Protein AF-A0AAW7N568-F1 (afdb_monomer)

Structure (mmCIF, N/CA/C/O backbone):
data_AF-A0AAW7N568-F1
#
_entry.id   AF-A0AAW7N568-F1
#
loop_
_atom_site.group_PDB
_atom_site.id
_atom_site.type_symbol
_atom_site.label_atom_id
_atom_site.label_alt_id
_atom_site.label_comp_id
_atom_site.label_asym_id
_atom_site.label_entity_id
_atom_site.label_seq_id
_atom_site.pdbx_PDB_ins_code
_atom_site.Cartn_x
_atom_site.Cartn_y
_atom_site.Cartn_z
_atom_site.occupancy
_atom_site.B_iso_or_equiv
_atom_site.auth_seq_id
_atom_site.auth_comp_id
_atom_site.auth_asym_id
_atom_site.auth_atom_id
_atom_site.pdbx_PDB_model_num
ATOM 1 N N . MET A 1 1 ? -16.378 2.792 1.546 1.00 80.19 1 MET A N 1
ATOM 2 C CA . MET A 1 1 ? -15.004 2.492 1.129 1.00 80.19 1 MET A CA 1
ATOM 3 C C . MET A 1 1 ? -14.632 3.566 0.135 1.00 80.19 1 MET A C 1
ATOM 5 O O . MET A 1 1 ? -15.288 3.639 -0.898 1.00 80.19 1 MET A O 1
ATOM 9 N N . GLU A 1 2 ? -13.689 4.431 0.499 1.00 90.94 2 GLU A N 1
ATOM 10 C CA . GLU A 1 2 ? -13.327 5.630 -0.280 1.00 90.94 2 GLU A CA 1
ATOM 11 C C . GLU A 1 2 ? -12.416 5.303 -1.473 1.00 90.94 2 GLU A C 1
ATOM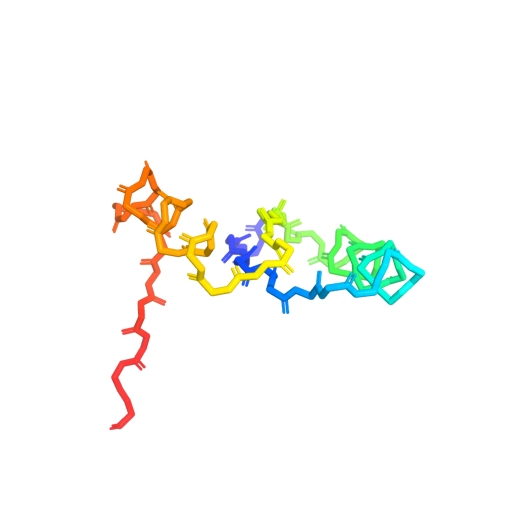 13 O O . GLU A 1 2 ? -12.433 5.992 -2.490 1.00 90.94 2 GLU A O 1
ATOM 18 N N . GLY A 1 3 ? -11.652 4.213 -1.385 1.00 92.94 3 GLY A N 1
ATOM 19 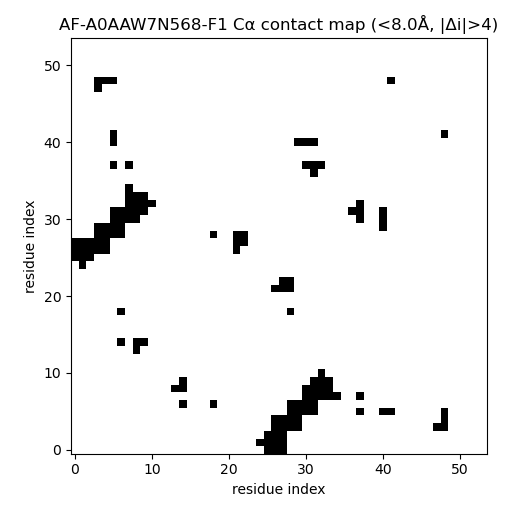C CA . GLY A 1 3 ? -10.795 3.733 -2.463 1.00 92.94 3 GLY A CA 1
ATOM 20 C C . GLY A 1 3 ? -9.722 2.774 -1.962 1.00 92.94 3 GLY A C 1
ATOM 21 O O . GLY A 1 3 ? -9.717 2.383 -0.790 1.00 92.94 3 GLY A O 1
ATOM 22 N N . ILE A 1 4 ? -8.808 2.420 -2.864 1.00 95.25 4 ILE A N 1
ATOM 23 C CA . ILE A 1 4 ? -7.618 1.620 -2.574 1.00 95.25 4 ILE A CA 1
ATOM 24 C C . ILE A 1 4 ? -6.395 2.535 -2.601 1.00 95.25 4 ILE A C 1
ATOM 26 O O . ILE A 1 4 ? -6.225 3.326 -3.528 1.00 95.25 4 ILE A O 1
ATOM 30 N N . ILE A 1 5 ? -5.538 2.410 -1.590 1.00 96.62 5 ILE A N 1
ATOM 31 C CA . ILE A 1 5 ? -4.241 3.082 -1.511 1.00 96.62 5 ILE A CA 1
ATOM 32 C C . ILE A 1 5 ? -3.154 2.011 -1.443 1.00 96.62 5 ILE A C 1
ATOM 34 O O . ILE A 1 5 ? -3.172 1.163 -0.552 1.00 96.62 5 ILE A O 1
ATOM 38 N N . LEU A 1 6 ? -2.192 2.072 -2.365 1.00 97.38 6 LEU A N 1
ATOM 39 C CA . LEU A 1 6 ? -0.934 1.338 -2.260 1.00 97.38 6 LEU A CA 1
ATOM 40 C C . LEU A 1 6 ? 0.063 2.177 -1.458 1.00 97.38 6 LEU A C 1
ATOM 42 O O . LEU A 1 6 ? 0.560 3.192 -1.945 1.00 97.38 6 LEU A O 1
ATOM 46 N N . LEU A 1 7 ? 0.335 1.758 -0.226 1.00 97.44 7 LEU A N 1
ATOM 47 C CA . LEU A 1 7 ? 1.270 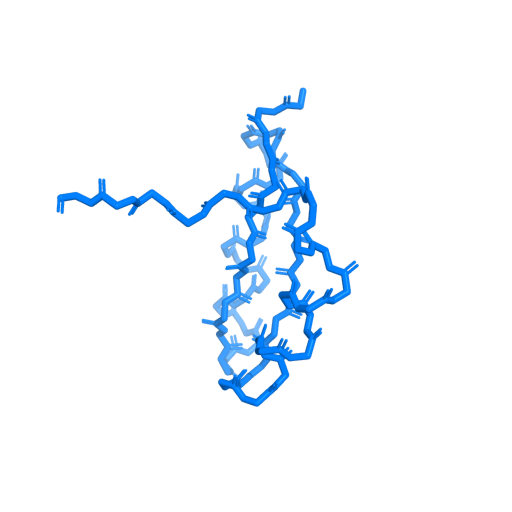2.412 0.680 1.00 97.44 7 LEU A CA 1
ATOM 48 C C . LEU A 1 7 ? 2.643 1.738 0.585 1.00 97.44 7 LEU A C 1
ATOM 50 O O . LEU A 1 7 ? 2.783 0.560 0.916 1.00 97.44 7 LEU A O 1
ATOM 54 N N . VAL A 1 8 ? 3.644 2.499 0.137 1.00 97.56 8 VAL A N 1
ATOM 55 C CA . VAL A 1 8 ? 5.040 2.055 0.026 1.00 97.56 8 VAL A CA 1
ATOM 56 C C . VAL A 1 8 ? 5.850 2.678 1.158 1.00 97.56 8 VAL A C 1
ATOM 58 O O . VAL A 1 8 ? 6.068 3.886 1.146 1.00 97.56 8 VAL A O 1
ATOM 61 N N . GLU A 1 9 ? 6.262 1.873 2.133 1.00 98.00 9 GLU A N 1
ATOM 62 C CA . GLU A 1 9 ? 6.929 2.332 3.357 1.00 98.00 9 GLU A CA 1
ATOM 63 C C . GLU A 1 9 ? 7.808 1.210 3.933 1.00 98.00 9 GLU A C 1
ATOM 65 O O . GLU A 1 9 ? 7.320 0.106 4.195 1.00 98.00 9 GLU A O 1
ATOM 70 N 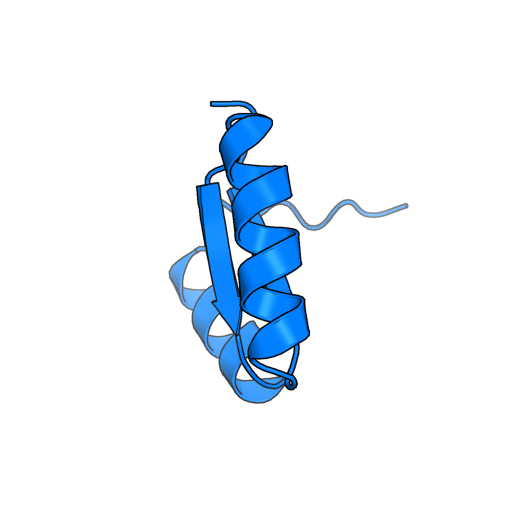N . ASP A 1 10 ? 9.104 1.470 4.117 1.00 96.94 10 ASP A N 1
ATOM 71 C CA . ASP A 1 10 ? 10.082 0.478 4.578 1.00 96.94 10 ASP A CA 1
ATOM 72 C C . ASP A 1 10 ? 10.167 0.390 6.112 1.00 96.94 10 ASP A C 1
ATOM 74 O O . ASP A 1 10 ? 10.553 -0.654 6.661 1.00 96.94 10 ASP A O 1
ATOM 78 N N . GLU A 1 11 ? 9.729 1.427 6.833 1.00 97.94 11 GLU A N 1
ATOM 79 C CA . GLU A 1 11 ? 9.700 1.443 8.292 1.00 97.94 11 GLU A CA 1
ATOM 80 C C . GLU A 1 11 ? 8.357 0.941 8.861 1.00 97.94 11 GLU A C 1
ATOM 82 O O . GLU A 1 11 ? 7.316 1.598 8.807 1.00 97.94 11 GLU A O 1
ATOM 87 N N . ARG A 1 12 ? 8.372 -0.231 9.516 1.00 94.69 12 ARG A N 1
ATOM 88 C CA . ARG A 1 12 ? 7.150 -0.884 10.043 1.00 94.69 12 ARG A C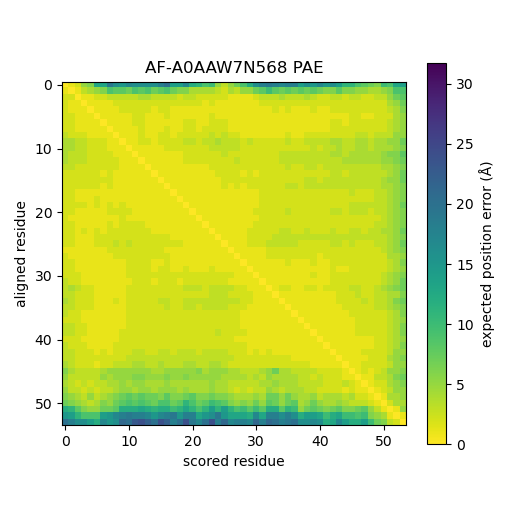A 1
ATOM 89 C C . ARG A 1 12 ? 6.322 -0.020 11.002 1.00 94.69 12 ARG A C 1
ATOM 91 O O . ARG A 1 12 ? 5.097 -0.137 11.012 1.00 94.69 12 ARG A O 1
ATOM 98 N N . SER A 1 13 ? 6.965 0.791 11.840 1.00 96.56 13 SER A N 1
ATOM 99 C CA . SER A 1 13 ? 6.284 1.685 12.790 1.00 96.56 13 SER A CA 1
ATOM 100 C C . SER A 1 13 ? 5.466 2.750 12.066 1.00 96.56 13 SER A C 1
ATOM 102 O O . SER A 1 13 ? 4.320 3.014 12.445 1.00 96.56 13 SER A O 1
ATOM 104 N N . ILE A 1 14 ? 6.034 3.320 11.003 1.00 97.12 14 ILE A N 1
ATOM 105 C CA . ILE A 1 14 ? 5.376 4.321 10.164 1.00 97.12 14 ILE A CA 1
ATOM 106 C C . ILE A 1 14 ? 4.246 3.661 9.375 1.00 97.12 14 ILE A C 1
ATOM 108 O O . ILE A 1 14 ? 3.107 4.123 9.454 1.00 97.12 14 ILE A O 1
ATOM 112 N N . LEU A 1 15 ? 4.515 2.518 8.733 1.00 96.75 15 LEU A N 1
ATOM 113 C CA . LEU A 1 15 ? 3.520 1.746 7.983 1.00 96.75 15 LEU A CA 1
ATOM 114 C C . LEU A 1 15 ? 2.274 1.444 8.829 1.00 96.75 15 LEU A C 1
ATOM 116 O O . LEU A 1 15 ? 1.150 1.700 8.402 1.00 96.75 15 LEU A O 1
ATOM 120 N N . SER A 1 16 ? 2.464 0.940 10.053 1.00 96.69 16 SER A N 1
ATOM 121 C CA . SER A 1 16 ? 1.353 0.614 10.957 1.00 96.69 16 SER A CA 1
ATOM 122 C C . SER A 1 16 ? 0.551 1.848 11.374 1.00 96.69 16 SER A C 1
ATOM 124 O O . SER A 1 16 ? -0.670 1.757 11.533 1.00 96.69 16 SER A O 1
ATOM 126 N N . SER A 1 17 ? 1.223 2.983 11.575 1.00 97.88 17 SER A N 1
ATOM 127 C CA . SER A 1 17 ? 0.578 4.234 11.986 1.00 97.88 17 SER A CA 1
ATOM 128 C C . SER A 1 17 ? -0.272 4.798 10.845 1.00 97.88 17 SER A C 1
ATOM 130 O O . SER A 1 17 ? -1.471 5.007 11.025 1.00 97.88 17 SER A O 1
ATOM 132 N N . LEU A 1 18 ? 0.310 4.924 9.647 1.00 98.06 18 LEU A N 1
ATOM 133 C CA . LEU A 1 18 ? -0.376 5.413 8.446 1.00 98.06 18 LEU A CA 1
ATOM 134 C C . LEU A 1 18 ? -1.530 4.501 8.030 1.00 98.06 18 LEU A C 1
ATOM 136 O O . LEU A 1 18 ? -2.621 4.976 7.728 1.00 98.06 18 LEU A O 1
ATOM 140 N N . LYS A 1 19 ? -1.327 3.179 8.062 1.00 97.81 19 LYS A N 1
ATOM 141 C CA . LYS A 1 19 ? -2.390 2.216 7.761 1.00 97.81 19 LYS A CA 1
ATOM 142 C C . LYS A 1 19 ? -3.590 2.396 8.688 1.00 97.81 19 LYS A C 1
ATOM 144 O O . LYS A 1 19 ? -4.719 2.371 8.212 1.00 97.81 19 LYS A O 1
ATOM 149 N N . THR A 1 20 ? -3.353 2.578 9.988 1.00 98.12 20 THR A N 1
ATOM 150 C CA . THR A 1 20 ? -4.431 2.770 10.970 1.00 98.12 20 THR A CA 1
ATOM 151 C C . THR A 1 20 ? -5.249 4.021 10.652 1.00 98.12 20 THR A C 1
ATOM 153 O O . THR A 1 20 ? -6.476 3.961 10.662 1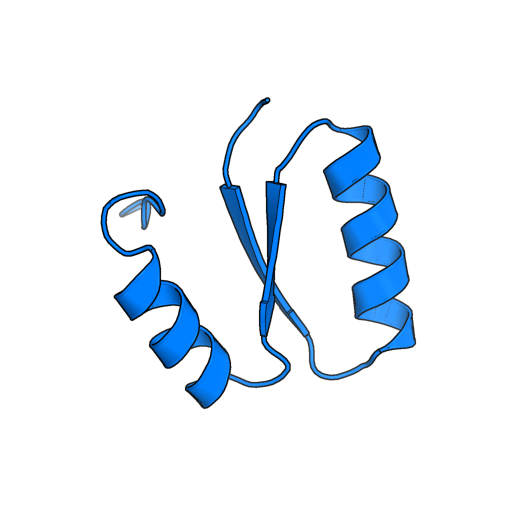.00 98.12 20 THR A O 1
ATOM 156 N N . GLU A 1 21 ? -4.583 5.129 10.324 1.00 98.19 21 GLU A N 1
ATOM 157 C CA . GLU A 1 21 ? -5.237 6.390 9.958 1.00 98.19 21 GLU A CA 1
ATOM 158 C C . GLU A 1 21 ? -6.035 6.262 8.651 1.00 98.19 21 GLU A C 1
ATOM 160 O O . GLU A 1 21 ? -7.222 6.572 8.613 1.00 98.19 21 GLU A O 1
ATOM 165 N N . LEU A 1 22 ? -5.443 5.695 7.598 1.00 98.12 22 LEU A N 1
ATOM 166 C CA . LEU A 1 22 ? -6.124 5.500 6.312 1.00 98.12 22 LEU A CA 1
ATOM 167 C C . LEU A 1 22 ? -7.323 4.543 6.417 1.00 98.12 22 LEU A C 1
ATOM 169 O O . LEU A 1 22 ? -8.357 4.760 5.786 1.00 98.12 22 LEU A O 1
ATOM 173 N N . GLN A 1 23 ? -7.213 3.488 7.226 1.00 97.75 23 GLN A N 1
ATOM 174 C CA . GLN A 1 23 ? -8.326 2.570 7.471 1.00 97.75 23 GLN A CA 1
ATOM 175 C C . GLN A 1 23 ? -9.437 3.215 8.307 1.00 97.75 23 GLN A C 1
ATOM 177 O O . GLN A 1 23 ? -10.610 2.915 8.079 1.00 97.75 23 GLN A O 1
ATOM 182 N N . PHE A 1 24 ? -9.094 4.114 9.239 1.00 97.94 24 PHE A N 1
ATOM 183 C CA . PHE A 1 24 ? -10.075 4.928 9.962 1.00 97.94 24 PHE A CA 1
ATOM 184 C C . PHE A 1 24 ? -10.873 5.824 8.999 1.00 97.94 24 PHE A C 1
ATOM 186 O O . PHE A 1 24 ? -12.093 5.915 9.120 1.00 97.94 24 PHE A O 1
ATOM 193 N N . GLU A 1 25 ? -10.211 6.360 7.971 1.00 97.50 25 GLU A N 1
ATOM 194 C CA . GLU A 1 25 ? -10.824 7.101 6.857 1.00 97.50 25 GLU A CA 1
ATOM 195 C C . GLU A 1 25 ? -11.486 6.195 5.790 1.00 97.50 25 GLU A C 1
ATOM 197 O O . GLU A 1 25 ? -11.847 6.649 4.706 1.00 97.50 25 GLU A O 1
ATOM 202 N N . ASN A 1 26 ? -11.698 4.904 6.087 1.00 97.25 26 ASN A N 1
ATOM 203 C CA . ASN A 1 26 ? -12.431 3.947 5.246 1.00 97.25 26 ASN A CA 1
ATOM 204 C C . ASN A 1 26 ? -11.774 3.641 3.878 1.00 97.25 26 ASN A C 1
ATOM 206 O O . ASN A 1 26 ? -12.472 3.274 2.920 1.00 97.25 26 ASN A O 1
ATOM 210 N N . TYR A 1 27 ? -10.443 3.751 3.785 1.00 97.44 27 TYR A N 1
ATOM 211 C CA . TYR A 1 27 ? -9.651 3.243 2.659 1.00 97.44 27 TYR A CA 1
ATOM 212 C C . TYR A 1 27 ? -9.244 1.779 2.860 1.00 97.44 27 TYR A C 1
ATOM 214 O O . TYR A 1 27 ? -8.943 1.331 3.970 1.00 97.44 27 TYR A O 1
ATOM 222 N N . GLN A 1 28 ? -9.155 1.034 1.758 1.00 96.25 28 GLN A N 1
ATOM 223 C CA . GLN A 1 28 ? -8.417 -0.225 1.717 1.00 96.25 28 GLN A CA 1
ATOM 224 C C . GLN A 1 28 ? -6.936 0.084 1.483 1.00 96.25 28 GLN A C 1
ATOM 226 O O . GLN A 1 28 ? -6.587 0.799 0.547 1.00 96.25 28 GLN A O 1
ATOM 231 N N . VAL A 1 29 ? -6.062 -0.473 2.319 1.00 97.12 29 VAL A N 1
ATOM 232 C C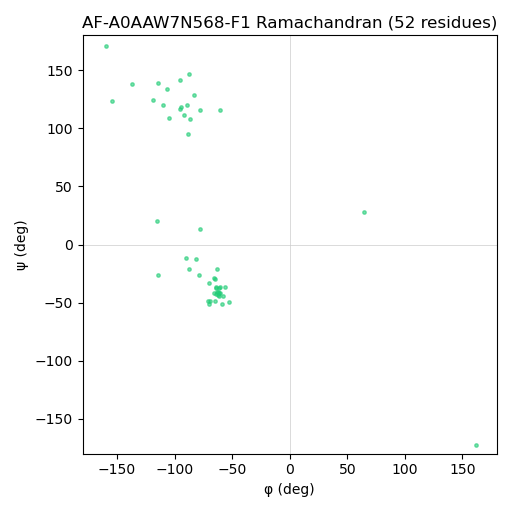A . VAL A 1 29 ? -4.615 -0.248 2.233 1.00 97.12 29 VAL A CA 1
ATOM 233 C C . VAL A 1 29 ? -3.933 -1.527 1.767 1.00 97.12 29 VAL A C 1
ATOM 235 O O . VAL A 1 29 ? -4.034 -2.561 2.430 1.00 97.12 29 VAL A O 1
ATOM 238 N N . LEU A 1 30 ? -3.245 -1.441 0.632 1.00 97.56 30 LEU A N 1
ATOM 239 C CA . LEU A 1 30 ? -2.275 -2.429 0.169 1.00 97.56 30 LEU A CA 1
ATOM 240 C C . LEU A 1 30 ? -0.883 -1.971 0.609 1.00 97.56 30 LEU A C 1
ATOM 242 O O . LEU A 1 30 ? -0.593 -0.778 0.592 1.00 97.56 30 LEU A O 1
ATOM 246 N N . GLU A 1 31 ? -0.027 -2.902 1.011 1.00 97.44 31 GLU A N 1
ATOM 247 C CA . GLU A 1 31 ? 1.273 -2.588 1.610 1.00 97.44 31 GLU A CA 1
ATOM 248 C C . GLU A 1 31 ? 2.416 -3.060 0.713 1.00 97.44 31 GLU A C 1
ATOM 250 O O . GLU A 1 31 ? 2.394 -4.181 0.198 1.00 97.44 31 GLU A O 1
ATOM 255 N N . ALA A 1 32 ? 3.451 -2.235 0.599 1.00 97.62 32 ALA A N 1
ATOM 256 C CA . ALA A 1 32 ? 4.735 -2.610 0.035 1.00 97.62 32 ALA A CA 1
ATOM 257 C C . ALA A 1 32 ? 5.870 -2.030 0.885 1.00 97.62 32 ALA A C 1
ATOM 259 O O . ALA A 1 32 ? 5.816 -0.882 1.312 1.00 97.62 32 ALA A O 1
ATOM 260 N N . LYS A 1 33 ? 6.915 -2.821 1.123 1.00 96.75 33 LYS A N 1
ATOM 261 C CA . LYS A 1 33 ? 8.077 -2.434 1.940 1.00 96.75 33 LYS A CA 1
ATOM 262 C C . LYS A 1 33 ? 9.196 -1.776 1.133 1.00 96.75 33 LYS A C 1
ATOM 264 O O . LYS A 1 33 ? 10.180 -1.321 1.696 1.00 96.75 33 LYS A O 1
ATOM 269 N N . ASP A 1 34 ? 9.105 -1.845 -0.188 1.00 97.31 34 ASP A N 1
ATOM 270 C CA . ASP A 1 34 ? 10.092 -1.324 -1.120 1.00 97.31 34 ASP A CA 1
ATOM 271 C C . ASP A 1 34 ? 9.449 -1.127 -2.500 1.00 97.31 34 ASP A C 1
ATOM 273 O O . ASP A 1 34 ? 8.313 -1.539 -2.755 1.00 97.31 34 ASP A O 1
ATOM 277 N N . GLY A 1 35 ? 10.184 -0.476 -3.403 1.00 96.81 35 GLY A N 1
ATOM 278 C CA . GLY A 1 35 ? 9.692 -0.182 -4.746 1.00 96.81 35 GLY A CA 1
ATOM 279 C C . GLY A 1 35 ? 9.462 -1.423 -5.613 1.00 96.81 35 GLY A C 1
ATOM 280 O O . GLY A 1 35 ? 8.584 -1.392 -6.472 1.00 96.81 35 GLY A O 1
ATOM 281 N N . LEU A 1 36 ? 10.204 -2.516 -5.400 1.00 98.19 36 LEU A N 1
ATOM 282 C CA . LEU A 1 36 ? 10.018 -3.737 -6.187 1.00 98.19 36 LEU A CA 1
ATOM 283 C C . LEU A 1 36 ? 8.698 -4.407 -5.805 1.00 98.19 36 LEU A C 1
ATOM 285 O O . LEU A 1 36 ? 7.879 -4.687 -6.677 1.00 98.19 36 LEU A O 1
ATOM 289 N N . GLN A 1 37 ? 8.455 -4.561 -4.504 1.00 98.06 37 GLN A N 1
ATOM 290 C CA . GLN A 1 37 ? 7.188 -5.063 -3.992 1.00 98.06 37 GLN A CA 1
ATOM 291 C C . GLN A 1 37 ? 6.025 -4.148 -4.397 1.00 98.06 37 GLN A C 1
ATOM 293 O O . GLN A 1 37 ? 4.947 -4.637 -4.711 1.00 98.06 37 GLN A O 1
ATOM 298 N N . ALA A 1 38 ? 6.226 -2.828 -4.434 1.00 97.38 38 ALA A N 1
ATOM 299 C CA . ALA A 1 38 ? 5.188 -1.899 -4.873 1.00 97.38 38 ALA A CA 1
ATOM 300 C C . ALA A 1 38 ? 4.775 -2.147 -6.329 1.00 97.38 38 ALA A C 1
ATOM 302 O O . ALA A 1 38 ? 3.586 -2.149 -6.637 1.00 97.38 38 ALA A O 1
ATOM 303 N N . VAL A 1 39 ? 5.740 -2.399 -7.218 1.00 97.25 39 VAL A N 1
ATOM 304 C CA . VAL A 1 39 ? 5.460 -2.743 -8.619 1.00 97.25 39 VAL A CA 1
ATOM 305 C C . VAL A 1 39 ? 4.753 -4.096 -8.724 1.00 97.25 39 VAL A C 1
ATOM 307 O O . VAL A 1 39 ? 3.803 -4.216 -9.493 1.00 97.25 39 VAL A O 1
ATOM 310 N N . GLU A 1 40 ? 5.172 -5.098 -7.947 1.00 97.81 40 GLU A N 1
ATOM 311 C CA . GLU A 1 40 ? 4.501 -6.406 -7.890 1.00 97.81 40 GLU A CA 1
ATOM 312 C C . GLU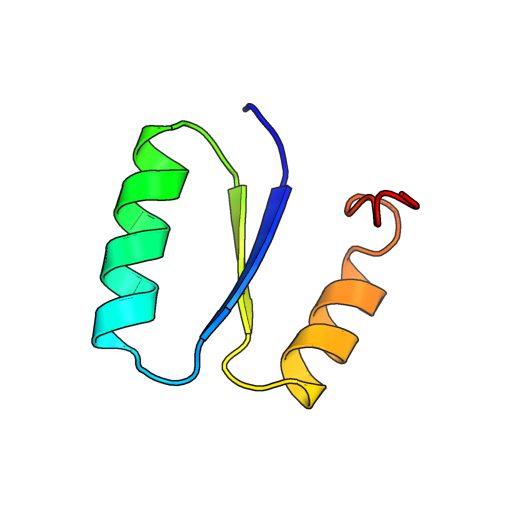 A 1 40 ? 3.033 -6.260 -7.463 1.00 97.81 40 GLU A C 1
ATOM 314 O O . GLU A 1 40 ? 2.137 -6.688 -8.189 1.00 97.81 40 GLU A O 1
ATOM 319 N N . VAL A 1 41 ? 2.778 -5.561 -6.354 1.00 97.19 41 VAL A N 1
ATOM 320 C CA . VAL A 1 41 ? 1.421 -5.307 -5.852 1.00 97.19 41 VAL A CA 1
ATOM 321 C C . VAL A 1 41 ? 0.615 -4.468 -6.843 1.00 97.19 41 VAL A C 1
ATOM 323 O O . VAL A 1 41 ? -0.551 -4.758 -7.086 1.00 97.19 41 VAL A O 1
ATOM 326 N N . PHE A 1 42 ? 1.204 -3.449 -7.466 1.00 96.12 42 PHE A N 1
ATOM 327 C CA . PHE A 1 42 ? 0.492 -2.667 -8.474 1.00 96.12 42 PHE A CA 1
ATOM 328 C C . PHE A 1 42 ? 0.056 -3.530 -9.662 1.00 96.12 42 PHE A C 1
ATOM 330 O O . PHE A 1 42 ? -1.071 -3.388 -10.123 1.00 96.12 42 PHE A O 1
ATOM 337 N N . ASN A 1 43 ? 0.907 -4.437 -10.144 1.00 95.56 43 ASN A N 1
ATOM 338 C CA . ASN A 1 43 ? 0.554 -5.310 -11.263 1.00 95.56 43 ASN A CA 1
ATOM 339 C C . ASN A 1 43 ? -0.633 -6.223 -10.921 1.00 95.56 43 ASN A C 1
ATOM 341 O O . ASN A 1 43 ? -1.543 -6.356 -11.745 1.00 95.56 43 ASN A O 1
ATOM 345 N N . ASP A 1 44 ? -0.657 -6.771 -9.702 1.00 96.38 44 ASP A N 1
ATOM 346 C CA . ASP A 1 44 ? -1.743 -7.625 -9.204 1.00 96.38 44 ASP A CA 1
ATOM 347 C C . ASP A 1 44 ? -3.082 -6.876 -9.076 1.00 96.38 44 ASP A C 1
ATOM 349 O O . ASP A 1 44 ? -4.141 -7.472 -9.264 1.00 96.38 44 ASP A O 1
ATOM 353 N N . TYR A 1 45 ? -3.041 -5.565 -8.812 1.00 94.69 45 TYR A N 1
ATOM 354 C CA . TYR A 1 45 ? -4.217 -4.707 -8.596 1.00 94.69 45 TYR A CA 1
ATOM 355 C C . TYR A 1 45 ? -4.376 -3.622 -9.674 1.00 94.69 45 TYR A C 1
ATOM 357 O O . TYR A 1 45 ? -5.054 -2.612 -9.472 1.00 94.69 45 TYR A O 1
ATOM 365 N N . SER A 1 46 ? -3.761 -3.812 -10.841 1.00 89.94 46 SER A N 1
ATOM 366 C CA . SER A 1 46 ? -3.649 -2.777 -11.883 1.00 89.94 46 SER A CA 1
ATOM 367 C C . SER A 1 46 ? -4.994 -2.331 -12.470 1.00 89.94 46 SER A C 1
ATOM 369 O O . SER A 1 46 ? -5.095 -1.233 -13.010 1.00 89.94 46 SER A O 1
ATOM 371 N N . SER A 1 47 ? -6.046 -3.147 -12.345 1.00 91.44 47 SER A N 1
ATOM 372 C CA . SER A 1 47 ? -7.422 -2.785 -12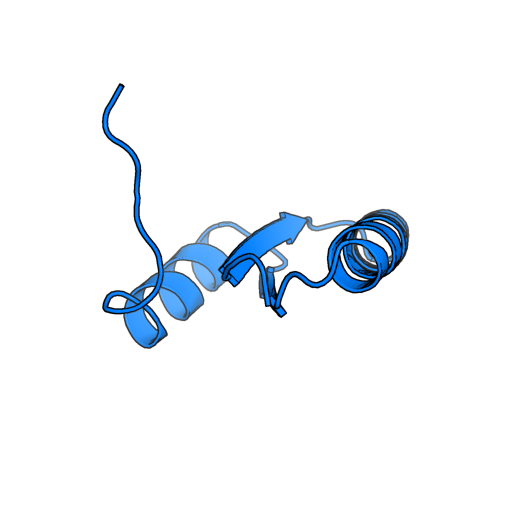.717 1.00 91.44 47 SER A CA 1
ATOM 373 C C . SER A 1 47 ? -8.169 -1.970 -11.657 1.00 91.44 47 SER A C 1
ATOM 375 O O . SER A 1 47 ? -9.256 -1.469 -11.934 1.00 91.44 47 SER A O 1
ATOM 377 N N . GLU A 1 48 ? -7.629 -1.880 -10.443 1.00 91.94 48 GLU A N 1
ATOM 378 C CA . GLU A 1 48 ? -8.280 -1.266 -9.281 1.00 91.94 48 GLU A CA 1
ATOM 379 C C . GLU A 1 48 ? -7.556 0.001 -8.796 1.00 91.94 48 GLU A C 1
ATOM 381 O O . GLU A 1 48 ? -8.184 0.882 -8.207 1.00 91.94 48 GLU A O 1
ATOM 386 N N . ILE A 1 49 ? -6.248 0.112 -9.051 1.00 91.12 49 ILE A N 1
ATOM 387 C CA . ILE A 1 49 ? -5.431 1.272 -8.681 1.00 91.12 49 ILE A CA 1
ATOM 388 C C . ILE A 1 49 ? -5.344 2.244 -9.861 1.00 91.12 49 ILE A C 1
ATOM 390 O O . ILE A 1 49 ? -4.775 1.928 -10.904 1.00 91.12 49 ILE A O 1
ATOM 394 N N . ASP A 1 50 ? -5.851 3.461 -9.668 1.00 86.81 50 ASP A N 1
ATOM 395 C CA . ASP A 1 50 ? -5.731 4.551 -10.639 1.00 86.81 50 ASP A CA 1
ATOM 396 C C . ASP A 1 50 ? -4.449 5.368 -10.405 1.00 86.81 50 ASP A C 1
ATOM 398 O O . ASP A 1 50 ? -4.253 5.972 -9.345 1.00 86.81 50 ASP A O 1
ATOM 402 N N . LEU A 1 51 ? -3.581 5.419 -11.417 1.00 84.94 51 LEU A N 1
ATOM 403 C CA . LEU A 1 51 ? -2.448 6.338 -11.465 1.00 84.94 51 LEU A CA 1
ATOM 404 C C . LEU A 1 51 ? -2.916 7.642 -12.112 1.00 84.94 51 LEU A C 1
ATOM 406 O O . LEU A 1 51 ? -2.928 7.782 -13.337 1.00 84.94 51 LEU A O 1
ATOM 410 N N . ARG A 1 52 ? -3.294 8.615 -11.279 1.00 78.81 52 ARG A N 1
ATOM 411 C CA . ARG A 1 52 ? -3.710 9.934 -11.765 1.00 78.81 52 ARG A CA 1
ATOM 412 C C . ARG A 1 52 ? -2.564 10.598 -12.531 1.00 78.81 52 ARG A C 1
ATOM 414 O O . ARG A 1 52 ? -1.532 10.929 -11.951 1.00 78.81 52 ARG A O 1
ATOM 421 N N . ASN A 1 53 ? -2.772 10.826 -13.824 1.00 64.19 53 ASN A N 1
ATOM 422 C CA . ASN A 1 53 ? -1.906 11.681 -14.630 1.00 64.19 53 ASN A CA 1
ATOM 423 C C . ASN A 1 53 ? -2.260 13.147 -14.325 1.00 64.19 53 ASN A C 1
ATOM 425 O O . ASN A 1 53 ? -3.394 13.560 -14.575 1.00 64.19 53 ASN A O 1
ATOM 429 N N . TYR A 1 54 ? -1.315 13.896 -13.751 1.00 47.97 54 TYR A N 1
ATOM 430 C CA . TYR A 1 54 ? -1.410 15.345 -13.533 1.00 47.97 54 TYR A CA 1
ATOM 431 C C . TYR A 1 54 ? -0.896 16.126 -14.743 1.00 47.97 54 TYR A C 1
ATOM 433 O O . TYR A 1 54 ? 0.088 15.662 -15.365 1.00 47.97 54 TYR A O 1
#

InterPro domains:
  IPR001789 Signal transduction response regulator, receiver domain [PS50110] (4-54)
  IPR011006 CheY-like superfamily [SSF52172] (5-46)

Organism: NCBI:txid1624

Solvent-accessible surface area (backbone atoms only — not comparable to full-atom values): 3282 Å² total; per-residue (Å²): 118,79,46,70,42,81,46,72,45,70,49,67,72,58,43,56,52,52,49,53,54,44,44,73,68,37,32,47,75,44,83,16,60,42,73,68,50,37,52,55,52,44,64,78,38,53,92,73,53,82,82,83,85,129

Nearest PDB structures (foldseek):
  6rh1-assembly1_C  TM=9.780E-01  e=6.002E-02  Thermotoga maritima
  1mav-assembly1_A  TM=9.566E-01  e=1.698E-01  Caulobacter vibrioides
  1mb0-assembly1_A  TM=9.551E-01  e=1.820E-01  Caulobacter vibrioides
  1mb3-assembly1_A  TM=9.565E-01  e=1.820E-01  Caulobacter vibrioides
  4l85-assembly2_C-2  TM=7.794E-01  e=5.520E-01  Escherichia coli K-12

pLDDT: mean 93.92, std 8.67, range [47.97, 98.19]

Mean predicted aligned error: 3.05 Å

Sequence (54 aa):
MEGIILLVEDERSILSSLKTELQFENYQVLEAKDGLQAVEVFNDYSSEIDLRNY

Foldseek 3Di:
DPAEDEDAAQDPVVVVVVCVVVVVVVYHYHYHNHPVSSVVVCVVCVVRDDDDDD

Radius of gyration: 11.24 Å; Cα contacts (8 Å, |Δi|>4): 66; chains: 1; bounding box: 25×23×27 Å

Secondary structure (DSSP, 8-state):
--EEEEEE-S-HHHHHHHHHHHHHTTEEEEEESSHHHHHHHHHHTTTT------